Protein AF-A0A945BL47-F1 (afdb_monomer_lite)

Secondary structure (DSSP, 8-state):
-PPPP-----SHHHHHTGGGS--TT-------TTTHHHHHHHHHHTT-S-----S---

Radius of gyration: 14.73 Å; chains: 1; bounding box: 46×24×33 Å

Structure (mmCIF, N/CA/C/O backbone):
data_AF-A0A945BL47-F1
#
_entry.id   AF-A0A945BL47-F1
#
loop_
_atom_site.group_PDB
_atom_site.id
_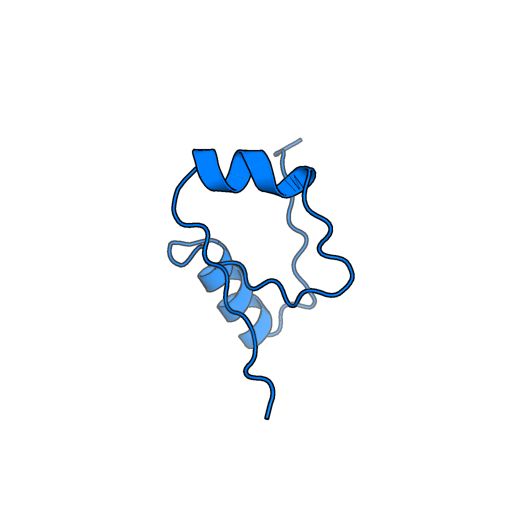atom_site.type_symbol
_atom_site.label_atom_id
_atom_site.label_alt_id
_atom_site.label_comp_id
_atom_site.label_asym_id
_atom_site.label_entity_id
_a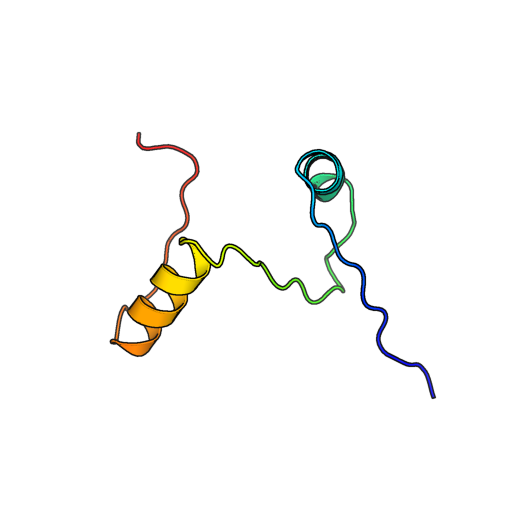tom_site.label_seq_id
_atom_site.pdbx_PDB_ins_code
_atom_site.Cartn_x
_atom_site.Cartn_y
_atom_site.Cartn_z
_atom_site.occupancy
_atom_site.B_iso_or_equiv
_atom_site.auth_seq_id
_atom_site.auth_comp_id
_atom_site.auth_asym_id
_atom_site.auth_atom_id
_atom_site.pdbx_PDB_model_num
ATOM 1 N N . MET A 1 1 ? -30.749 8.250 -0.073 1.00 54.22 1 MET A N 1
ATOM 2 C CA . MET A 1 1 ? -29.507 7.611 -0.560 1.00 54.22 1 MET A CA 1
ATOM 3 C C . MET A 1 1 ? -28.452 7.782 0.516 1.00 54.22 1 MET A C 1
ATOM 5 O O . MET A 1 1 ? -28.331 8.884 1.032 1.00 54.22 1 MET A O 1
ATOM 9 N N . SER A 1 2 ? -27.767 6.709 0.909 1.00 80.69 2 SER A N 1
ATOM 10 C CA . SER A 1 2 ? -26.592 6.796 1.784 1.00 80.69 2 SER A CA 1
ATOM 11 C C . SER A 1 2 ? -25.374 7.055 0.897 1.00 80.69 2 SER A C 1
ATOM 13 O O . SER A 1 2 ? -25.197 6.357 -0.101 1.00 80.69 2 SER A O 1
ATOM 15 N N . PHE A 1 3 ? -24.594 8.089 1.206 1.00 83.38 3 PHE A N 1
ATOM 16 C CA . PHE A 1 3 ? -23.322 8.340 0.535 1.00 83.38 3 PHE A CA 1
ATOM 17 C C . PHE A 1 3 ? -22.214 7.528 1.217 1.00 83.38 3 P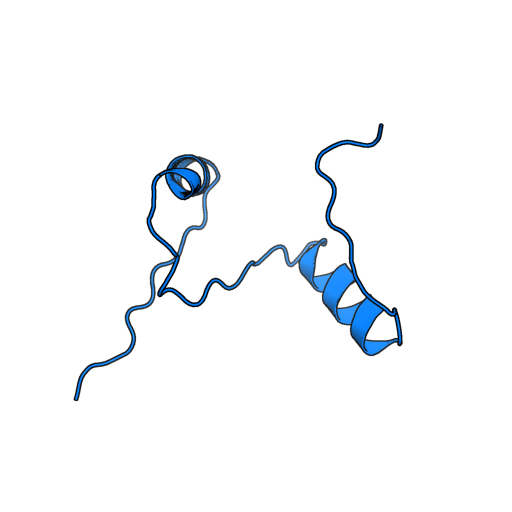HE A C 1
ATOM 19 O O . PHE A 1 3 ? -22.260 7.371 2.441 1.00 83.38 3 PHE A O 1
ATOM 26 N N . PRO A 1 4 ? -21.209 7.037 0.469 1.00 88.31 4 PRO A N 1
ATOM 27 C CA . PRO A 1 4 ? -20.042 6.407 1.069 1.00 88.31 4 PRO A CA 1
ATOM 28 C C . PRO A 1 4 ? -19.350 7.385 2.022 1.00 88.31 4 PRO A C 1
ATOM 30 O O . PRO A 1 4 ? -19.101 8.537 1.663 1.00 88.31 4 PRO A O 1
ATOM 33 N N . LYS A 1 5 ? -19.036 6.928 3.235 1.00 92.88 5 LYS A N 1
ATOM 34 C CA . LYS A 1 5 ? -18.214 7.690 4.176 1.00 92.88 5 LYS A CA 1
ATOM 35 C C . LYS A 1 5 ? -16.750 7.589 3.743 1.00 92.88 5 LYS A C 1
ATOM 37 O O . LYS A 1 5 ? -16.268 6.487 3.492 1.00 92.88 5 LYS A O 1
ATOM 42 N N . LEU A 1 6 ? -16.059 8.725 3.675 1.00 93.75 6 LEU A N 1
ATOM 43 C CA . LEU A 1 6 ? -14.623 8.799 3.414 1.00 93.75 6 LEU A CA 1
ATOM 44 C C . LEU A 1 6 ? -13.920 9.346 4.657 1.00 93.75 6 LEU A C 1
ATOM 46 O O . LEU A 1 6 ? -14.159 10.488 5.044 1.00 93.75 6 LEU A O 1
ATOM 50 N N . ASP A 1 7 ? -13.048 8.536 5.249 1.00 93.44 7 ASP A N 1
ATOM 51 C CA . ASP A 1 7 ? -12.139 8.943 6.320 1.00 93.44 7 ASP A CA 1
ATOM 52 C C . ASP A 1 7 ? -10.708 8.979 5.757 1.00 93.44 7 ASP A C 1
ATOM 54 O O . ASP A 1 7 ? -10.316 8.085 5.004 1.00 93.44 7 ASP A O 1
ATOM 58 N N . VAL A 1 8 ? -9.925 10.003 6.108 1.00 93.69 8 VAL A N 1
ATOM 59 C CA . VAL A 1 8 ? -8.552 10.198 5.607 1.00 93.69 8 VAL A CA 1
ATOM 60 C C . VAL A 1 8 ? -7.600 10.374 6.789 1.00 93.69 8 VAL A C 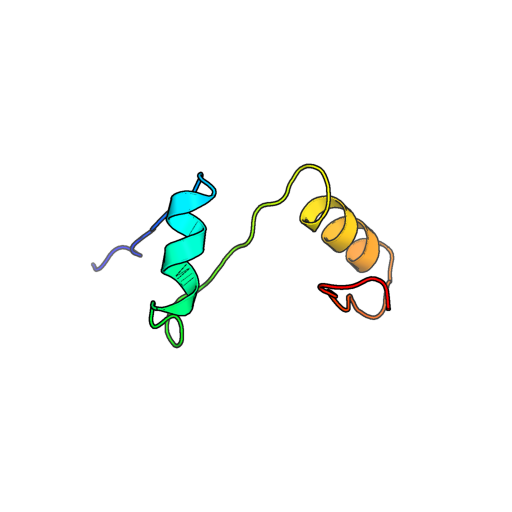1
ATOM 62 O O . VAL A 1 8 ? -7.908 11.120 7.714 1.00 93.69 8 VAL A O 1
ATOM 65 N N . LEU A 1 9 ? -6.453 9.690 6.750 1.00 94.38 9 LEU A N 1
ATOM 66 C CA . LEU A 1 9 ? -5.355 9.815 7.714 1.00 94.38 9 LEU A CA 1
ATOM 67 C C . LEU A 1 9 ? -4.118 10.302 6.950 1.00 94.38 9 LEU A C 1
ATOM 69 O O . LEU A 1 9 ? -3.727 9.675 5.965 1.00 94.38 9 LEU A O 1
ATOM 73 N N . LEU A 1 10 ? -3.538 11.430 7.358 1.00 92.25 10 LEU A N 1
ATOM 74 C CA . LEU A 1 10 ? -2.468 12.132 6.633 1.00 92.25 10 LEU A CA 1
ATOM 75 C C . LEU A 1 10 ? -1.177 12.286 7.443 1.00 92.25 10 LEU A C 1
ATOM 77 O O . LEU A 1 10 ? -0.140 12.624 6.877 1.00 92.25 10 LEU A O 1
ATOM 81 N N . SER A 1 11 ? -1.223 12.060 8.754 1.00 89.44 11 SER A N 1
ATOM 82 C CA . SER A 1 11 ? -0.096 12.270 9.661 1.00 89.44 11 SER A CA 1
ATOM 83 C C . SER A 1 11 ? 0.282 10.995 10.421 1.00 89.44 11 SER A C 1
ATOM 85 O O . SER A 1 11 ? -0.590 10.175 10.712 1.00 89.44 11 SER A O 1
ATOM 87 N N . PRO A 1 12 ? 1.560 10.824 10.810 1.00 83.88 12 PRO A N 1
ATOM 88 C CA . PRO A 1 12 ? 1.999 9.647 11.562 1.00 83.88 12 PRO A CA 1
ATOM 89 C C . PRO A 1 12 ? 1.160 9.364 12.818 1.00 83.88 12 PRO A C 1
ATOM 91 O O . PRO A 1 12 ? 0.780 8.221 13.050 1.00 83.88 12 PRO A O 1
ATOM 94 N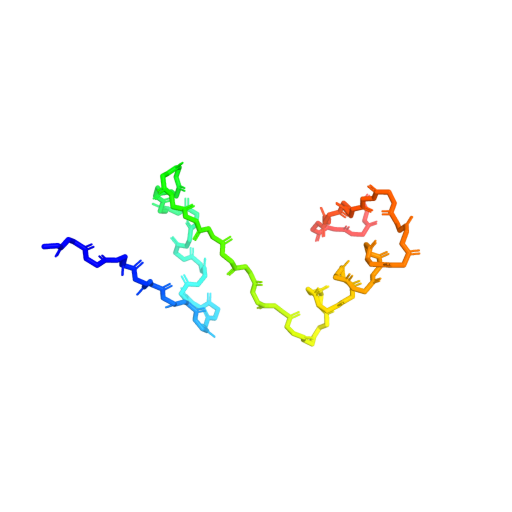 N . VAL A 1 13 ? 0.778 10.404 13.569 1.00 89.38 13 VAL A N 1
ATOM 95 C CA . VAL A 1 13 ? -0.024 10.253 14.798 1.00 89.38 13 VAL A CA 1
ATOM 96 C C . VAL A 1 13 ? -1.432 9.705 14.521 1.00 89.38 13 VAL A C 1
ATOM 98 O O . VAL A 1 13 ? -2.000 8.975 15.330 1.00 89.38 13 VAL A O 1
ATOM 101 N N . GLU A 1 14 ? -2.009 10.008 13.355 1.00 90.38 14 GLU A N 1
ATOM 102 C CA . GLU A 1 14 ? -3.302 9.453 12.950 1.00 90.38 14 GLU A CA 1
ATOM 103 C C . GLU A 1 14 ? -3.182 7.962 12.612 1.00 90.38 14 GLU A C 1
ATOM 105 O O . GLU A 1 14 ? -4.078 7.182 12.954 1.00 90.38 14 GLU A O 1
ATOM 110 N N . PHE A 1 15 ? -2.063 7.553 12.004 1.00 87.50 15 PHE A N 1
ATOM 111 C CA . PHE A 1 15 ? -1.763 6.151 11.702 1.00 87.50 15 PHE A CA 1
ATOM 112 C C . PHE A 1 15 ? -1.500 5.313 12.955 1.00 87.50 15 PHE A C 1
ATOM 114 O O . PHE A 1 15 ? -1.898 4.152 12.985 1.00 87.50 15 PHE A O 1
ATOM 121 N N . GLU A 1 16 ? -0.918 5.882 14.013 1.00 89.81 16 GLU A N 1
ATOM 122 C CA . GLU A 1 16 ? -0.714 5.177 15.291 1.00 89.81 16 GLU A CA 1
ATOM 123 C C . GLU A 1 16 ? -2.033 4.691 15.915 1.00 89.81 16 GLU A C 1
ATOM 125 O O . GLU A 1 16 ? -2.061 3.676 16.607 1.00 89.81 16 GLU A O 1
ATOM 130 N N . SER A 1 17 ? -3.149 5.367 15.621 1.00 88.19 17 SER A N 1
ATOM 131 C CA . SER A 1 17 ? -4.484 4.946 16.065 1.00 88.19 17 SER A CA 1
ATOM 132 C C . SER A 1 17 ? -5.101 3.822 15.223 1.00 88.19 17 SER A C 1
ATOM 134 O O . SER A 1 17 ? -6.100 3.229 15.634 1.00 88.19 17 SER A O 1
ATOM 136 N N . LEU A 1 18 ? -4.550 3.535 14.038 1.00 89.88 18 LEU A N 1
ATOM 137 C CA . LEU A 1 18 ? -5.125 2.611 13.057 1.00 89.88 18 LEU A CA 1
ATOM 138 C C . LEU A 1 18 ? -5.277 1.168 13.576 1.00 89.88 18 LEU A C 1
ATOM 140 O O . LEU A 1 18 ? -6.345 0.601 13.343 1.00 89.88 18 LEU A O 1
ATOM 144 N N . PRO A 1 19 ? -4.310 0.579 14.317 1.00 90.75 19 PRO A N 1
ATOM 145 C CA . PRO A 1 19 ? -4.435 -0.789 14.833 1.00 90.75 19 PRO A CA 1
ATOM 146 C C . PRO A 1 19 ? -5.630 -1.007 15.773 1.00 90.75 19 PRO A C 1
ATOM 148 O O . PRO A 1 19 ? -6.073 -2.138 15.942 1.00 90.75 19 PRO A O 1
ATOM 151 N N . GLY A 1 20 ? -6.150 0.059 16.393 1.00 91.88 20 GLY A N 1
ATOM 152 C CA . GLY A 1 20 ? -7.309 -0.002 17.287 1.00 91.88 20 GLY A CA 1
ATOM 153 C C . GLY A 1 20 ? -8.665 0.153 16.591 1.00 91.88 20 GLY A C 1
ATOM 154 O O . GLY A 1 20 ? -9.692 0.125 17.266 1.00 91.88 20 GLY A O 1
ATOM 155 N N . ARG A 1 21 ? -8.700 0.361 15.268 1.00 92.56 21 ARG A N 1
ATOM 156 C CA . ARG A 1 21 ? -9.943 0.556 14.507 1.00 92.56 21 ARG A CA 1
ATOM 157 C C . ARG A 1 21 ? -10.419 -0.767 13.910 1.00 92.56 21 ARG A C 1
ATOM 159 O O . ARG A 1 21 ? -9.628 -1.504 13.332 1.00 92.56 21 ARG A O 1
ATOM 166 N N . ASP A 1 22 ? -11.723 -1.032 13.980 1.00 93.75 22 ASP A N 1
ATOM 167 C CA . ASP A 1 22 ? -12.328 -2.111 13.195 1.00 93.75 22 ASP A CA 1
ATOM 168 C C . ASP A 1 22 ? -12.452 -1.674 11.729 1.00 93.75 22 ASP A C 1
ATOM 170 O O . ASP A 1 22 ? -13.196 -0.750 11.391 1.00 93.75 22 ASP A O 1
ATOM 174 N N . LEU A 1 23 ? -11.683 -2.330 10.861 1.00 93.44 23 LEU A N 1
ATOM 175 C CA . LEU A 1 23 ? -11.650 -2.085 9.419 1.00 93.44 23 LEU A CA 1
ATOM 176 C C . LEU A 1 23 ? -12.228 -3.260 8.619 1.00 93.44 23 LEU A C 1
ATOM 178 O O . LEU A 1 23 ? -12.159 -3.247 7.394 1.00 93.44 23 LEU A O 1
ATOM 182 N N . SER A 1 24 ? -12.812 -4.266 9.282 1.00 94.44 24 SER A N 1
ATOM 183 C CA . SER A 1 24 ? -13.284 -5.506 8.643 1.00 94.44 24 SER A CA 1
ATOM 184 C C . SER A 1 24 ? -14.340 -5.281 7.552 1.00 94.44 24 SER A C 1
ATOM 186 O O . SER A 1 24 ? -14.413 -6.051 6.596 1.00 94.44 24 SER A O 1
ATOM 188 N N . ALA A 1 25 ? -15.119 -4.203 7.663 1.00 93.81 25 ALA A N 1
ATOM 189 C CA . ALA A 1 25 ? -16.127 -3.779 6.691 1.00 93.81 25 ALA A CA 1
ATOM 190 C C . ALA A 1 25 ? -15.746 -2.486 5.936 1.00 93.81 25 ALA A C 1
ATOM 192 O O . ALA A 1 25 ? -16.611 -1.835 5.348 1.00 93.81 25 ALA A O 1
ATOM 193 N N . THR A 1 26 ? -14.465 -2.101 5.949 1.00 94.00 26 THR A N 1
ATOM 194 C CA . THR A 1 26 ? -13.973 -0.838 5.380 1.00 94.00 26 THR A CA 1
ATOM 195 C C . THR A 1 26 ? -13.051 -1.094 4.188 1.00 94.00 26 THR A C 1
ATOM 197 O O . THR A 1 26 ? -12.125 -1.896 4.261 1.00 94.00 26 THR A O 1
ATOM 200 N N . CYS A 1 27 ? -13.260 -0.373 3.083 1.00 95.31 27 CYS A N 1
ATOM 201 C CA . CYS A 1 27 ? -12.303 -0.353 1.976 1.00 95.31 27 CYS A CA 1
ATOM 202 C C . CYS A 1 27 ? -11.121 0.560 2.336 1.00 95.31 27 CYS A C 1
ATOM 204 O O . CYS A 1 27 ? -11.286 1.777 2.427 1.00 95.31 27 CYS A O 1
ATOM 206 N N . CYS A 1 28 ? -9.939 -0.018 2.546 1.00 94.81 28 CYS A N 1
ATOM 207 C CA . CYS A 1 28 ? -8.723 0.732 2.855 1.00 94.81 28 CYS A CA 1
ATOM 208 C C . CYS A 1 28 ? -7.877 0.952 1.595 1.00 94.81 28 CYS A C 1
ATOM 210 O O . CYS A 1 28 ? -7.521 -0.002 0.906 1.00 94.81 28 CYS A O 1
ATOM 212 N N . VAL A 1 29 ? -7.506 2.206 1.330 1.00 95.94 29 VAL A N 1
ATOM 213 C CA . VAL A 1 29 ? -6.609 2.584 0.228 1.00 95.94 29 VAL A CA 1
ATOM 214 C C . VAL A 1 29 ? -5.354 3.218 0.819 1.00 95.94 29 VAL A C 1
ATOM 216 O O . VAL A 1 29 ? -5.435 4.247 1.487 1.00 95.94 29 VAL A O 1
ATOM 219 N N . VAL A 1 30 ? -4.195 2.596 0.596 1.00 94.75 30 VAL A N 1
ATOM 220 C CA . VAL A 1 30 ? -2.903 3.090 1.096 1.00 94.75 30 VAL A CA 1
ATOM 221 C C . VAL A 1 30 ? -2.288 4.041 0.074 1.00 94.75 30 VAL A C 1
ATOM 223 O O . VAL A 1 30 ? -2.211 3.711 -1.108 1.00 94.75 30 VAL A O 1
ATOM 226 N N . PHE A 1 31 ? -1.810 5.197 0.540 1.00 94.56 31 PHE A N 1
ATOM 227 C CA . PHE A 1 31 ? -1.040 6.147 -0.259 1.00 94.56 31 PHE A CA 1
ATOM 228 C C . PHE A 1 31 ? 0.373 6.281 0.304 1.00 94.56 31 PHE A C 1
ATOM 230 O O . PHE A 1 31 ? 0.584 6.867 1.359 1.00 94.56 31 PHE A O 1
ATOM 237 N N . ASP A 1 32 ? 1.345 5.786 -0.450 1.00 94.38 32 ASP A N 1
ATOM 238 C CA . ASP A 1 32 ? 2.760 6.133 -0.311 1.00 94.38 32 ASP A CA 1
ATOM 239 C C . ASP A 1 32 ? 3.275 6.377 -1.728 1.00 94.38 32 ASP A C 1
ATOM 241 O O . ASP A 1 32 ? 3.783 5.479 -2.414 1.00 94.38 32 ASP A O 1
ATOM 245 N N . VAL A 1 33 ? 2.978 7.577 -2.229 1.00 96.06 33 VAL A N 1
ATOM 246 C CA . VAL A 1 33 ? 3.229 7.951 -3.626 1.00 96.06 33 VAL A CA 1
ATOM 247 C C . VAL A 1 33 ? 4.732 7.957 -3.912 1.00 96.06 33 VAL A C 1
ATOM 249 O O . VAL A 1 33 ? 5.155 7.572 -5.002 1.00 96.06 33 VAL A O 1
ATOM 252 N N . LEU A 1 34 ? 5.549 8.346 -2.932 1.00 96.56 34 LEU A N 1
ATOM 253 C CA . LEU A 1 34 ? 6.998 8.486 -3.050 1.00 96.56 34 LEU A CA 1
ATOM 254 C C . LEU A 1 34 ? 7.680 7.643 -1.956 1.00 96.56 34 LEU A C 1
ATOM 256 O O . LEU A 1 34 ? 8.126 8.178 -0.950 1.00 96.56 34 LEU A O 1
ATOM 260 N N . ARG A 1 35 ? 7.826 6.324 -2.141 1.00 96.94 35 ARG A N 1
ATOM 261 C CA . ARG A 1 35 ? 7.693 5.582 -3.417 1.00 96.94 35 ARG A CA 1
ATOM 262 C C . ARG A 1 35 ? 7.009 4.221 -3.315 1.00 96.94 35 ARG A C 1
ATOM 264 O O . ARG A 1 35 ? 6.942 3.547 -4.349 1.00 96.94 35 ARG A O 1
ATOM 271 N N . ALA A 1 36 ? 6.550 3.776 -2.145 1.00 97.75 36 ALA A N 1
ATOM 272 C CA . ALA A 1 36 ? 6.180 2.369 -1.977 1.00 97.75 36 ALA A CA 1
ATOM 273 C C . ALA A 1 36 ? 5.032 1.960 -2.913 1.00 97.75 36 ALA A C 1
ATOM 275 O O . ALA A 1 36 ? 5.216 1.093 -3.767 1.00 97.75 36 ALA A O 1
ATOM 276 N N . THR A 1 37 ? 3.884 2.637 -2.852 1.00 98.12 37 THR A N 1
ATOM 277 C CA . THR A 1 37 ? 2.705 2.265 -3.661 1.00 98.12 37 THR A CA 1
ATOM 278 C C . THR A 1 37 ? 2.903 2.503 -5.158 1.00 98.12 37 THR A C 1
ATOM 280 O O . THR A 1 37 ? 2.433 1.704 -5.970 1.00 98.12 37 THR A O 1
ATOM 283 N N . SER A 1 38 ? 3.676 3.524 -5.546 1.00 98.56 38 SER A N 1
ATOM 284 C CA . SER A 1 38 ? 4.058 3.735 -6.950 1.00 98.56 38 SER A CA 1
ATOM 285 C C . SER A 1 38 ? 4.919 2.588 -7.478 1.00 98.56 38 SER A C 1
ATOM 287 O O . SER A 1 38 ? 4.646 2.053 -8.551 1.00 98.56 38 SER A O 1
ATOM 289 N N . THR A 1 39 ? 5.919 2.153 -6.705 1.00 98.62 39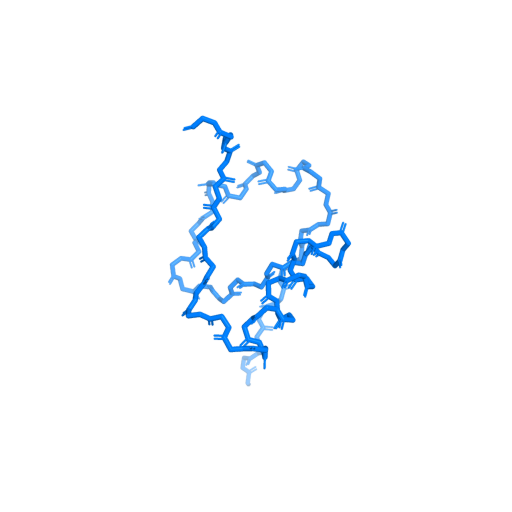 THR A N 1
ATOM 290 C CA . THR A 1 39 ? 6.774 1.010 -7.061 1.00 98.62 39 THR A CA 1
ATOM 291 C C . THR A 1 39 ? 5.953 -0.267 -7.199 1.00 98.62 39 THR A C 1
ATOM 293 O O . THR A 1 39 ? 6.084 -0.971 -8.197 1.00 98.62 39 THR A O 1
ATOM 296 N N . MET A 1 40 ? 5.070 -0.542 -6.235 1.00 98.62 40 MET A N 1
ATOM 297 C CA . MET A 1 40 ? 4.199 -1.721 -6.250 1.00 98.62 40 MET A CA 1
ATOM 298 C C . MET A 1 40 ? 3.284 -1.736 -7.478 1.00 98.62 40 MET A C 1
ATOM 300 O O . MET A 1 40 ? 3.203 -2.747 -8.174 1.00 98.62 40 MET A O 1
ATOM 304 N N . THR A 1 41 ? 2.646 -0.602 -7.780 1.00 98.38 41 THR A N 1
ATOM 305 C CA . THR A 1 41 ? 1.741 -0.468 -8.931 1.00 98.38 41 THR A CA 1
ATOM 306 C C . THR A 1 41 ? 2.483 -0.699 -10.244 1.00 98.38 41 THR A C 1
ATOM 308 O O . THR A 1 41 ? 2.027 -1.475 -11.082 1.00 98.38 41 THR A O 1
ATOM 311 N N . VAL A 1 42 ? 3.654 -0.076 -10.417 1.00 98.75 42 VAL A N 1
ATOM 312 C CA . VAL A 1 42 ? 4.475 -0.247 -11.623 1.00 98.75 42 VAL A CA 1
ATOM 313 C C . VAL A 1 42 ? 4.976 -1.686 -11.750 1.00 98.75 42 VAL A C 1
ATOM 315 O O . VAL A 1 42 ? 4.899 -2.247 -12.839 1.00 98.75 42 VAL A O 1
ATOM 318 N N . ALA A 1 43 ? 5.450 -2.311 -10.671 1.00 98.81 43 ALA A N 1
ATOM 319 C CA . ALA A 1 43 ? 5.944 -3.688 -10.705 1.00 98.81 43 ALA A CA 1
ATOM 320 C C . ALA A 1 43 ? 4.857 -4.680 -11.150 1.00 98.81 43 ALA A C 1
ATOM 322 O O . ALA A 1 43 ? 5.088 -5.481 -12.055 1.00 98.81 43 ALA A O 1
ATOM 323 N N . LEU A 1 44 ? 3.655 -4.585 -10.571 1.00 98.69 44 LEU A N 1
ATOM 324 C CA . LEU A 1 44 ? 2.518 -5.432 -10.946 1.00 98.69 44 LEU A CA 1
ATOM 325 C C . LEU A 1 44 ? 2.077 -5.181 -12.394 1.00 98.69 44 LEU A C 1
ATOM 327 O O . LEU A 1 44 ? 1.869 -6.132 -13.144 1.00 98.69 44 LEU A O 1
ATOM 331 N N . ALA A 1 45 ? 2.009 -3.917 -12.821 1.00 98.75 45 ALA A N 1
ATOM 332 C CA . ALA A 1 45 ? 1.679 -3.569 -14.204 1.00 98.75 45 ALA A CA 1
ATOM 333 C C . ALA A 1 45 ? 2.702 -4.108 -15.225 1.00 98.75 45 ALA A C 1
ATOM 335 O O . ALA A 1 45 ? 2.349 -4.344 -16.377 1.00 98.75 45 ALA A O 1
ATOM 336 N N . ASN A 1 46 ? 3.951 -4.327 -14.803 1.00 98.75 46 ASN A N 1
ATOM 337 C CA . ASN A 1 46 ? 5.023 -4.894 -15.626 1.00 98.75 46 ASN A CA 1
ATOM 338 C C . ASN A 1 46 ? 5.201 -6.415 -15.443 1.00 98.75 46 ASN A C 1
ATOM 340 O O . ASN A 1 46 ? 6.201 -6.973 -15.890 1.00 98.75 46 ASN A O 1
ATOM 344 N N . GLY A 1 47 ? 4.237 -7.101 -14.821 1.00 98.69 47 GLY A N 1
ATOM 345 C CA . GLY A 1 47 ? 4.189 -8.565 -14.792 1.00 98.69 47 GLY A CA 1
ATOM 346 C C . GLY A 1 47 ? 4.831 -9.223 -13.572 1.00 98.69 47 GLY A C 1
ATOM 347 O O . GLY A 1 47 ? 5.067 -10.430 -13.599 1.00 98.69 47 GLY A O 1
ATOM 348 N N . ALA A 1 48 ? 5.100 -8.482 -12.493 1.00 98.69 48 ALA A N 1
ATOM 349 C CA . ALA A 1 48 ? 5.442 -9.112 -11.221 1.00 98.69 48 ALA A CA 1
ATOM 350 C C . ALA A 1 48 ? 4.290 -10.015 -10.739 1.00 98.69 48 ALA A C 1
ATOM 352 O O . ALA A 1 48 ? 3.129 -9.610 -10.755 1.00 98.69 48 ALA A O 1
ATOM 353 N N . THR A 1 49 ? 4.610 -11.220 -10.257 1.00 98.62 49 THR A N 1
ATOM 354 C CA . THR A 1 49 ? 3.613 -12.181 -9.745 1.00 98.62 49 THR A CA 1
ATOM 355 C C . THR A 1 49 ? 2.866 -11.659 -8.516 1.00 98.62 49 THR A C 1
ATOM 357 O O . THR A 1 49 ? 1.700 -11.979 -8.306 1.00 98.62 49 THR A O 1
ATOM 360 N N . GLY A 1 50 ? 3.542 -10.872 -7.683 1.00 98.19 50 GLY A N 1
ATOM 361 C CA . GLY A 1 50 ? 2.996 -10.327 -6.449 1.00 98.19 50 GLY A CA 1
ATOM 362 C C . GLY A 1 50 ? 4.017 -9.458 -5.724 1.00 98.19 50 GLY A C 1
ATOM 363 O O . GLY A 1 50 ? 5.191 -9.421 -6.092 1.00 98.19 50 GLY A O 1
ATOM 364 N N . ILE A 1 51 ? 3.556 -8.770 -4.682 1.00 98.25 51 ILE A N 1
ATOM 365 C CA . ILE A 1 51 ? 4.382 -7.973 -3.774 1.00 98.25 51 ILE A CA 1
ATOM 366 C C . ILE A 1 51 ? 4.200 -8.542 -2.370 1.00 98.25 51 ILE A C 1
ATOM 368 O O . ILE A 1 51 ? 3.066 -8.709 -1.925 1.00 98.25 51 ILE A O 1
ATOM 372 N N . LEU A 1 52 ? 5.304 -8.796 -1.669 1.00 97.56 52 LEU A N 1
ATOM 373 C CA . LEU A 1 52 ? 5.308 -9.136 -0.248 1.00 97.56 52 LEU A CA 1
ATOM 374 C C . LEU A 1 52 ? 5.877 -7.945 0.543 1.00 97.56 52 LEU A C 1
ATOM 376 O O . LEU A 1 52 ? 7.090 -7.739 0.517 1.00 97.56 52 LEU A O 1
ATOM 380 N N . PRO A 1 53 ? 5.039 -7.121 1.199 1.00 96.50 53 PRO A N 1
ATOM 381 C CA . PRO A 1 53 ? 5.518 -6.075 2.097 1.00 96.50 53 PRO A CA 1
ATOM 382 C C . PRO A 1 53 ? 6.154 -6.690 3.350 1.00 96.50 53 PRO A C 1
ATOM 384 O O . PRO A 1 53 ? 5.550 -7.555 3.983 1.00 96.50 53 PRO A O 1
ATOM 387 N N . CYS A 1 54 ? 7.337 -6.208 3.733 1.00 96.50 54 CYS A N 1
ATOM 388 C CA . CYS A 1 54 ? 8.058 -6.641 4.933 1.00 96.50 54 CYS A CA 1
ATOM 389 C C . CYS A 1 54 ? 8.380 -5.433 5.822 1.00 96.50 54 CYS A C 1
ATOM 391 O O . CYS A 1 54 ? 8.621 -4.337 5.316 1.00 96.50 54 CYS A O 1
ATOM 393 N N . GLY A 1 55 ? 8.371 -5.633 7.144 1.00 94.75 55 GLY A N 1
ATOM 394 C CA . GLY A 1 55 ? 8.690 -4.581 8.120 1.00 94.75 55 GLY A CA 1
ATOM 395 C C . GLY A 1 55 ? 10.175 -4.490 8.486 1.00 94.75 55 GLY A C 1
ATOM 396 O O . GLY A 1 55 ? 10.636 -3.429 8.898 1.00 94.75 55 GLY A O 1
ATOM 397 N N . THR A 1 56 ? 10.922 -5.583 8.327 1.00 96.00 56 THR A N 1
ATOM 398 C CA . THR A 1 56 ? 12.356 -5.699 8.628 1.00 96.00 56 THR A CA 1
ATOM 399 C C . THR A 1 56 ? 13.122 -6.181 7.401 1.00 96.00 56 THR A C 1
ATOM 401 O O . THR A 1 56 ? 12.528 -6.662 6.434 1.00 96.00 56 THR A O 1
ATOM 404 N N . VAL A 1 57 ? 14.442 -5.988 7.425 1.00 95.31 57 VAL A N 1
ATOM 405 C CA . VAL A 1 57 ? 15.358 -6.476 6.380 1.00 95.31 57 VAL A CA 1
ATOM 406 C C . VAL A 1 57 ? 15.866 -7.890 6.656 1.00 95.31 57 VAL A C 1
ATOM 408 O O . VAL A 1 57 ? 16.163 -8.609 5.705 1.00 95.31 57 VAL A O 1
ATOM 411 N N . ASP A 1 58 ? 15.956 -8.247 7.940 1.00 92.12 58 ASP A N 1
ATOM 412 C CA . ASP A 1 58 ? 16.159 -9.613 8.427 1.00 92.12 58 ASP A CA 1
ATOM 413 C C . ASP A 1 58 ? 14.848 -10.401 8.316 1.00 92.12 58 ASP A C 1
ATOM 415 O O . ASP A 1 58 ? 14.911 -11.594 7.941 1.00 92.12 58 ASP A O 1
#

Sequence (58 aa):
MSFPKLDVLLSPVEFESLPGRDLSATCCVVFDVLRATSTMTVALANGATGILPCGTVD

Foldseek 3Di:
DDDDDDDDDDDPVSVVCVVVDPCVVPDDDDDPVVPDVVVQVVCVVVPDPHDDDDPDPD

pLDDT: mean 93.52, std 6.66, range [54.22, 98.81]